Protein AF-A0A4Q9PYK4-F1 (afdb_monomer_lite)

pLDDT: mean 83.62, std 10.64, range [53.44, 95.75]

Secondary structure (DSSP, 8-state):
--GGGGGS-HHHHHHHHHHHHHHHHHHHTT--HHHHHHHHHHT-TTTTSSTTS--HHHHHHHTT-

Radius of gyration: 18.35 Å; chains: 1; bounding box: 38×32×43 Å

Structure (mmCIF, N/CA/C/O backbone):
data_AF-A0A4Q9PYK4-F1
#
_entry.id   AF-A0A4Q9PYK4-F1
#
loop_
_atom_site.group_PDB
_atom_site.id
_atom_site.type_symbol
_atom_site.label_atom_id
_atom_site.label_alt_id
_atom_site.label_comp_id
_atom_site.label_asym_id
_atom_site.label_entity_id
_atom_site.label_seq_id
_atom_site.pdbx_PDB_ins_code
_atom_site.Cartn_x
_atom_site.Cartn_y
_atom_site.Cartn_z
_atom_site.occupancy
_atom_site.B_iso_or_equiv
_atom_site.auth_seq_id
_atom_site.auth_comp_id
_atom_site.auth_asym_id
_atom_site.auth_atom_id
_atom_site.pdbx_PDB_model_num
ATOM 1 N N . MET A 1 1 ? -3.518 -19.942 -14.567 1.00 67.31 1 MET A N 1
ATOM 2 C CA . MET A 1 1 ? -2.329 -19.442 -13.840 1.00 67.31 1 MET A CA 1
ATOM 3 C C . MET A 1 1 ? -1.085 -19.611 -14.707 1.00 67.31 1 MET A C 1
ATOM 5 O O . MET A 1 1 ? -0.837 -20.735 -15.136 1.00 67.31 1 MET A O 1
ATOM 9 N N . PRO A 1 2 ? -0.321 -18.541 -14.989 1.00 80.50 2 PRO A N 1
ATOM 10 C CA . PRO A 1 2 ? 0.993 -18.620 -15.635 1.00 80.50 2 PRO A CA 1
ATOM 11 C C . PRO A 1 2 ? 1.913 -19.644 -14.953 1.00 80.50 2 PRO A C 1
ATOM 13 O O . PRO A 1 2 ? 1.884 -19.768 -13.728 1.00 80.50 2 PRO A O 1
ATOM 16 N N . LYS A 1 3 ? 2.769 -20.354 -15.711 1.00 84.62 3 LYS A N 1
ATOM 17 C CA . LYS A 1 3 ? 3.675 -21.379 -15.143 1.00 84.62 3 LYS A CA 1
ATOM 18 C C . LYS A 1 3 ? 4.566 -20.823 -14.022 1.00 84.62 3 LYS A C 1
ATOM 20 O O . LYS A 1 3 ? 4.817 -21.547 -13.065 1.00 84.62 3 LYS A O 1
ATOM 25 N N . ALA A 1 4 ? 4.980 -19.559 -14.132 1.00 80.44 4 ALA A N 1
ATOM 26 C CA . ALA A 1 4 ? 5.805 -18.855 -13.148 1.00 80.44 4 ALA A CA 1
ATOM 27 C C . ALA A 1 4 ? 5.104 -18.626 -11.796 1.00 80.44 4 ALA A C 1
ATOM 29 O O . ALA A 1 4 ? 5.772 -18.512 -10.778 1.00 80.44 4 ALA A O 1
ATOM 30 N N . LEU A 1 5 ? 3.766 -18.604 -11.766 1.00 78.94 5 LEU A N 1
ATOM 31 C CA . LEU A 1 5 ? 2.991 -18.401 -10.538 1.00 78.94 5 LEU A CA 1
ATOM 32 C C . LEU A 1 5 ? 2.618 -19.715 -9.838 1.00 78.94 5 LEU A C 1
ATOM 34 O O . LEU A 1 5 ? 1.958 -19.678 -8.809 1.00 78.94 5 LEU A O 1
ATOM 38 N N . ARG A 1 6 ? 3.048 -20.882 -10.347 1.00 85.62 6 ARG A N 1
ATOM 39 C CA . ARG A 1 6 ? 2.762 -22.178 -9.699 1.00 85.62 6 ARG A CA 1
ATOM 40 C C . ARG A 1 6 ? 3.468 -22.370 -8.357 1.00 85.62 6 ARG A C 1
ATOM 42 O O . ARG A 1 6 ? 2.977 -23.137 -7.541 1.00 85.62 6 ARG A O 1
ATOM 49 N N . SER A 1 7 ? 4.593 -21.692 -8.134 1.00 88.88 7 SER A N 1
ATOM 50 C CA . SER A 1 7 ? 5.316 -21.701 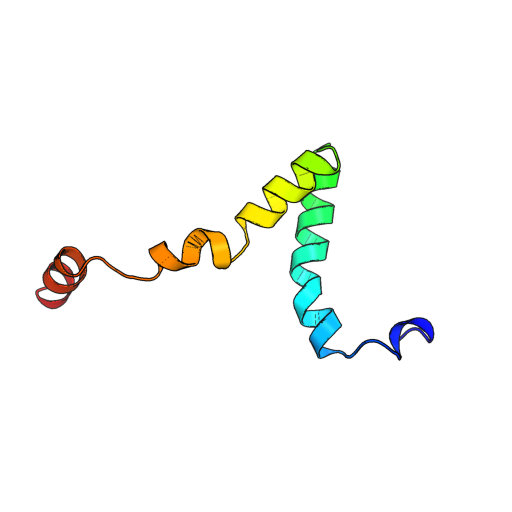-6.855 1.00 88.88 7 SER A CA 1
ATOM 51 C C . SER A 1 7 ? 4.711 -20.755 -5.815 1.00 88.88 7 SER A C 1
ATOM 53 O O . SER A 1 7 ? 5.101 -20.797 -4.651 1.00 88.88 7 SER A O 1
ATOM 55 N N . VAL A 1 8 ? 3.769 -19.898 -6.218 1.00 84.25 8 VAL A N 1
ATOM 56 C CA . VAL A 1 8 ? 3.144 -18.901 -5.353 1.00 84.25 8 VAL A CA 1
ATOM 57 C C . VAL A 1 8 ? 1.726 -19.356 -5.037 1.00 84.25 8 VAL A C 1
ATOM 59 O O . VAL A 1 8 ? 0.916 -19.567 -5.938 1.00 84.25 8 VAL A O 1
ATOM 62 N N . SER A 1 9 ? 1.400 -19.509 -3.753 1.00 90.06 9 SER A N 1
ATOM 63 C CA . SER A 1 9 ? 0.040 -19.883 -3.369 1.00 90.06 9 SER A CA 1
ATOM 64 C C . SER A 1 9 ? -0.955 -18.774 -3.727 1.00 90.06 9 SER A C 1
ATOM 66 O O . SER A 1 9 ? -0.642 -17.581 -3.683 1.00 90.06 9 SER A O 1
ATOM 68 N N . VAL A 1 10 ? -2.190 -19.165 -4.052 1.00 85.81 10 VAL A N 1
ATOM 69 C CA . VAL A 1 10 ? -3.282 -18.217 -4.340 1.00 85.81 10 VAL A CA 1
ATOM 70 C C . VAL A 1 10 ? -3.527 -17.280 -3.153 1.00 85.81 10 VAL A C 1
ATOM 72 O O . VAL A 1 10 ? -3.816 -16.101 -3.343 1.00 85.81 10 VAL A O 1
ATOM 75 N N . GLU A 1 11 ? -3.355 -17.775 -1.929 1.00 87.56 11 GLU A N 1
ATOM 76 C CA . GLU A 1 11 ? -3.430 -16.970 -0.707 1.00 87.56 11 GLU A CA 1
ATOM 77 C C . GLU A 1 11 ? -2.377 -15.864 -0.680 1.00 87.56 11 GLU A C 1
ATOM 79 O O . GLU A 1 11 ? -2.691 -14.729 -0.323 1.00 87.56 11 GLU A O 1
ATOM 84 N N . LEU A 1 12 ? -1.141 -16.165 -1.096 1.00 86.00 12 LEU A N 1
ATOM 85 C CA . LEU A 1 12 ? -0.088 -15.162 -1.182 1.00 86.00 12 LEU A CA 1
ATOM 86 C C . LEU A 1 12 ? -0.449 -14.105 -2.232 1.00 86.00 12 LEU A C 1
ATOM 88 O O . LEU A 1 12 ? -0.349 -12.916 -1.952 1.00 86.00 12 LEU A O 1
ATOM 92 N N . ILE A 1 13 ? -0.936 -14.519 -3.405 1.00 85.19 13 ILE A N 1
ATOM 93 C CA . ILE A 1 13 ? -1.356 -13.591 -4.466 1.00 85.19 13 ILE A CA 1
ATOM 94 C C . ILE A 1 13 ? -2.435 -12.639 -3.942 1.00 85.19 13 ILE A C 1
ATOM 96 O O . ILE A 1 13 ? -2.253 -11.426 -4.003 1.00 85.19 13 ILE A O 1
ATOM 100 N N . ARG A 1 14 ? -3.498 -13.171 -3.327 1.00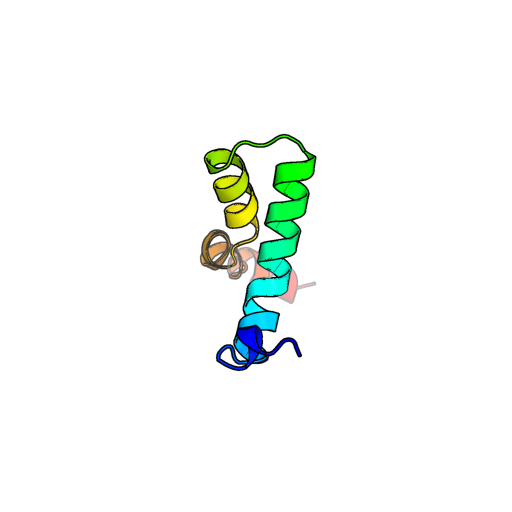 86.19 14 ARG A N 1
ATOM 101 C CA . ARG A 1 14 ? -4.588 -12.368 -2.742 1.00 86.19 14 ARG A CA 1
ATOM 102 C C . ARG A 1 14 ? -4.102 -11.430 -1.639 1.00 86.19 14 ARG A C 1
ATOM 104 O O . ARG A 1 14 ? -4.535 -10.286 -1.557 1.00 86.19 14 ARG A O 1
ATOM 111 N N . LYS A 1 15 ? -3.169 -11.887 -0.799 1.00 83.12 15 LYS A N 1
ATOM 112 C CA . LYS A 1 15 ? -2.592 -11.071 0.279 1.00 83.12 15 LYS A CA 1
ATOM 113 C C . LYS A 1 15 ? -1.847 -9.844 -0.254 1.00 83.12 15 LYS A C 1
ATOM 115 O O . LYS A 1 15 ? -1.831 -8.810 0.412 1.00 83.12 15 LYS A O 1
ATOM 120 N N . TRP A 1 16 ? -1.218 -9.959 -1.420 1.00 87.56 16 TRP A N 1
ATOM 121 C CA . TRP A 1 16 ? -0.401 -8.896 -2.008 1.00 87.56 16 TRP A CA 1
ATOM 122 C C . TRP A 1 16 ? -1.106 -8.107 -3.115 1.00 87.56 16 TRP A C 1
ATOM 124 O O . TRP A 1 16 ? -0.657 -7.006 -3.424 1.00 87.56 16 TRP A O 1
ATOM 134 N N . GLU A 1 17 ? -2.221 -8.604 -3.652 1.00 88.19 17 GLU A N 1
ATOM 135 C CA . GLU A 1 17 ? -3.004 -7.975 -4.723 1.00 88.19 17 GLU A CA 1
ATOM 136 C C . GLU A 1 17 ? -3.359 -6.518 -4.408 1.00 88.19 17 GLU A C 1
ATOM 138 O O . GLU A 1 17 ? -3.000 -5.611 -5.158 1.00 88.19 17 GLU A O 1
ATOM 143 N N . HIS A 1 18 ? -3.979 -6.260 -3.253 1.00 85.75 18 HIS A N 1
ATOM 144 C CA . HIS A 1 18 ? -4.324 -4.893 -2.856 1.00 85.75 18 HIS A CA 1
ATOM 145 C C . HIS A 1 18 ? -3.096 -3.996 -2.696 1.00 85.75 18 HIS A C 1
ATOM 147 O O . HIS A 1 18 ? -3.159 -2.808 -2.999 1.00 85.75 18 HIS A O 1
ATOM 153 N N . ARG A 1 19 ? -1.961 -4.548 -2.251 1.00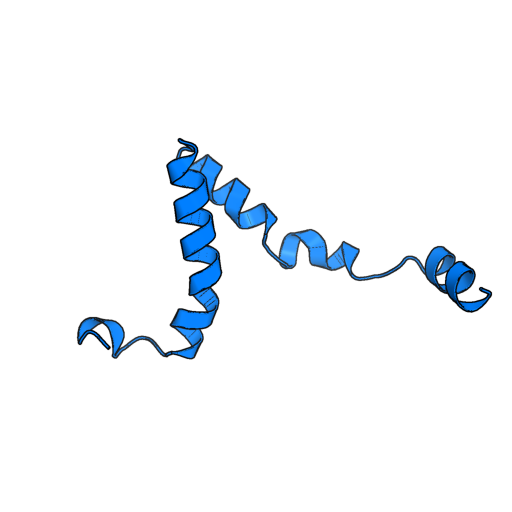 88.69 19 ARG A N 1
ATOM 154 C CA . ARG A 1 19 ? -0.721 -3.776 -2.124 1.00 88.69 19 ARG A CA 1
ATOM 155 C C . ARG A 1 19 ? -0.156 -3.410 -3.497 1.00 88.69 19 ARG A C 1
ATOM 157 O O . ARG A 1 19 ? 0.327 -2.295 -3.656 1.00 88.69 19 ARG A O 1
ATOM 164 N N . ALA A 1 20 ? -0.239 -4.316 -4.471 1.00 91.81 20 ALA A N 1
ATOM 165 C CA . ALA A 1 20 ? 0.193 -4.064 -5.843 1.00 91.81 20 ALA A CA 1
ATOM 166 C C . ALA A 1 20 ? -0.628 -2.940 -6.493 1.00 91.81 20 ALA A C 1
ATOM 168 O O . ALA A 1 20 ? -0.037 -2.015 -7.042 1.00 91.81 20 ALA A O 1
ATOM 169 N N . TRP A 1 21 ? -1.956 -2.951 -6.334 1.00 92.12 21 TRP A N 1
ATOM 170 C CA . TRP A 1 21 ? -2.817 -1.856 -6.798 1.00 92.12 21 TRP A CA 1
ATOM 171 C C . TRP A 1 21 ? -2.427 -0.505 -6.195 1.00 92.12 21 TRP A C 1
ATOM 173 O O . TRP A 1 21 ? -2.282 0.467 -6.923 1.00 92.12 21 TRP A O 1
ATOM 183 N N . ARG A 1 22 ? -2.136 -0.449 -4.889 1.00 92.94 22 ARG A N 1
ATOM 184 C CA . ARG A 1 22 ? -1.678 0.797 -4.248 1.00 92.94 22 ARG A CA 1
ATOM 185 C C . ARG A 1 22 ? -0.326 1.291 -4.759 1.00 92.94 22 ARG A C 1
ATOM 187 O O . ARG A 1 22 ? -0.102 2.496 -4.787 1.00 92.94 22 ARG A O 1
ATOM 194 N N . PHE A 1 23 ? 0.570 0.386 -5.150 1.00 93.44 23 PHE A N 1
ATOM 195 C CA . PHE A 1 23 ? 1.815 0.777 -5.811 1.00 93.44 23 PHE A CA 1
ATOM 196 C C . PHE A 1 23 ? 1.559 1.331 -7.211 1.00 93.44 23 PHE A C 1
ATOM 198 O O . PHE A 1 23 ? 2.170 2.333 -7.567 1.00 93.44 23 PHE A O 1
ATOM 205 N N . ILE A 1 24 ? 0.657 0.715 -7.981 1.00 94.75 24 ILE A N 1
ATOM 206 C CA . ILE A 1 24 ? 0.255 1.225 -9.297 1.00 94.75 24 ILE A CA 1
ATOM 207 C C . ILE A 1 24 ? -0.312 2.640 -9.148 1.00 94.75 24 ILE A C 1
ATOM 209 O O . ILE A 1 24 ? 0.220 3.546 -9.780 1.00 94.75 24 ILE A O 1
ATOM 213 N N . ASP A 1 25 ? -1.282 2.847 -8.251 1.00 94.56 25 ASP A N 1
ATOM 214 C CA 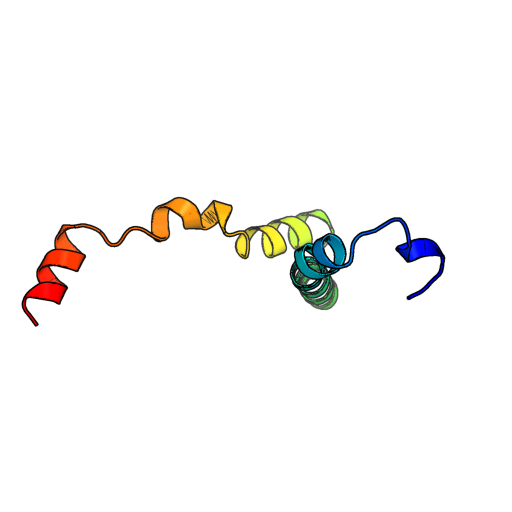. ASP A 1 25 ? -1.868 4.166 -7.966 1.00 94.56 25 ASP A CA 1
ATOM 215 C C . ASP A 1 25 ? -0.772 5.200 -7.638 1.00 94.56 25 ASP A C 1
ATOM 217 O O . ASP A 1 25 ? -0.688 6.262 -8.252 1.00 94.56 25 ASP A O 1
ATOM 221 N N . ALA A 1 26 ? 0.140 4.862 -6.720 1.00 95.38 26 ALA A N 1
ATOM 222 C CA . ALA A 1 26 ? 1.233 5.747 -6.323 1.00 95.38 26 ALA A CA 1
ATOM 223 C C . ALA A 1 26 ? 2.165 6.116 -7.489 1.00 95.38 26 ALA A C 1
ATOM 225 O O . ALA A 1 26 ? 2.558 7.274 -7.621 1.00 95.38 26 ALA A O 1
ATOM 226 N N . TYR A 1 27 ? 2.503 5.158 -8.353 1.00 95.56 27 TYR A N 1
ATOM 227 C CA . TYR A 1 27 ? 3.314 5.444 -9.534 1.00 95.56 27 TYR A CA 1
ATOM 228 C C . TYR A 1 27 ? 2.549 6.253 -10.584 1.00 95.56 27 TYR A C 1
ATOM 230 O O . TYR A 1 27 ? 3.148 7.118 -11.219 1.00 95.56 27 TYR A O 1
ATOM 238 N N . THR A 1 28 ? 1.240 6.032 -10.750 1.00 95.75 28 THR A N 1
ATOM 239 C CA . THR A 1 28 ? 0.413 6.843 -11.663 1.00 95.75 28 THR A CA 1
ATOM 240 C C . THR A 1 28 ? 0.313 8.302 -11.232 1.00 95.75 28 THR A C 1
ATOM 242 O O . THR A 1 28 ? 0.188 9.181 -12.078 1.00 95.75 28 THR A O 1
ATOM 245 N N . GLU A 1 29 ? 0.448 8.579 -9.938 1.00 94.38 29 GLU A N 1
ATOM 246 C CA . GLU A 1 29 ? 0.531 9.940 -9.401 1.00 94.38 29 GLU A CA 1
ATOM 247 C C . GLU A 1 29 ? 1.925 10.578 -9.555 1.00 94.38 29 GLU A C 1
ATOM 249 O O . GLU A 1 29 ? 2.133 11.719 -9.147 1.00 94.38 29 GLU A O 1
ATOM 254 N N . GLY A 1 30 ? 2.891 9.858 -10.135 1.00 95.38 30 GLY A N 1
ATOM 255 C CA . GLY A 1 30 ? 4.251 10.345 -10.357 1.00 95.38 30 GLY A CA 1
ATOM 256 C C . GLY A 1 30 ? 5.179 10.216 -9.147 1.00 95.38 30 GLY A C 1
ATOM 257 O O . GLY A 1 30 ? 6.261 10.802 -9.155 1.00 95.38 30 GLY A O 1
ATOM 258 N N . LEU A 1 31 ? 4.797 9.455 -8.114 1.00 95.19 31 LEU A N 1
ATOM 259 C CA . LEU A 1 31 ? 5.636 9.274 -6.928 1.00 95.19 31 LEU A CA 1
ATOM 260 C C . LEU A 1 31 ? 6.872 8.423 -7.232 1.00 95.19 31 LEU A C 1
ATOM 262 O O . LEU A 1 31 ? 6.804 7.378 -7.886 1.00 95.19 31 LEU A O 1
ATOM 266 N N . GLY A 1 32 ? 8.012 8.828 -6.669 1.00 93.62 32 GLY A N 1
ATOM 267 C CA . GLY A 1 32 ? 9.225 8.016 -6.701 1.00 93.62 32 GLY A CA 1
ATOM 268 C C . GLY A 1 32 ? 9.092 6.758 -5.835 1.00 93.62 32 GLY A C 1
ATOM 269 O O . GLY A 1 32 ? 8.252 6.679 -4.942 1.00 93.62 32 GLY A O 1
ATOM 270 N N . ALA A 1 33 ? 9.973 5.769 -6.022 1.00 91.81 33 ALA A N 1
ATOM 271 C CA . ALA A 1 33 ? 9.897 4.485 -5.306 1.00 91.81 33 ALA A CA 1
ATOM 272 C C . ALA A 1 33 ? 9.807 4.624 -3.769 1.00 91.81 33 ALA A C 1
ATOM 274 O O . ALA A 1 33 ? 9.033 3.921 -3.117 1.00 91.81 33 ALA A O 1
ATOM 275 N N . ARG A 1 34 ? 10.562 5.565 -3.184 1.00 94.06 34 ARG A N 1
ATOM 276 C CA . ARG A 1 34 ? 10.563 5.814 -1.732 1.00 94.06 34 ARG A CA 1
ATOM 277 C C . ARG A 1 34 ? 9.258 6.448 -1.241 1.00 94.06 34 ARG A C 1
ATOM 279 O O . ARG A 1 34 ? 8.818 6.167 -0.130 1.00 94.06 34 ARG A O 1
ATOM 286 N N . GLU A 1 35 ? 8.655 7.310 -2.048 1.00 94.00 35 GLU A N 1
ATOM 287 C CA . GLU A 1 35 ? 7.403 8.002 -1.727 1.00 94.00 35 GLU A CA 1
ATOM 288 C C . GLU A 1 35 ? 6.209 7.072 -1.924 1.00 94.00 35 GLU A C 1
ATOM 290 O O . GLU A 1 35 ? 5.358 6.973 -1.042 1.00 94.00 35 GLU A O 1
ATOM 295 N N . ALA A 1 36 ? 6.215 6.295 -3.008 1.00 94.31 36 ALA A N 1
ATOM 296 C CA . ALA A 1 36 ? 5.247 5.238 -3.257 1.00 94.31 36 ALA A CA 1
ATOM 297 C C . ALA A 1 36 ? 5.220 4.223 -2.107 1.00 94.31 36 ALA A C 1
ATOM 299 O O . ALA A 1 36 ? 4.149 3.868 -1.619 1.00 94.31 36 ALA A O 1
ATOM 300 N N . GLN A 1 37 ? 6.389 3.816 -1.594 1.00 92.31 37 GLN A N 1
ATOM 301 C CA . GLN A 1 37 ? 6.454 2.943 -0.423 1.00 92.31 37 GLN A CA 1
ATOM 302 C C . GLN A 1 37 ? 5.776 3.570 0.804 1.00 92.31 37 GLN A C 1
ATOM 304 O O . GLN A 1 37 ? 4.968 2.899 1.447 1.00 92.31 37 GLN A O 1
ATOM 309 N N . LYS A 1 38 ? 6.067 4.840 1.118 1.00 91.06 38 LYS A N 1
ATOM 310 C CA . LYS A 1 38 ? 5.437 5.544 2.249 1.00 91.06 38 LYS A CA 1
ATOM 311 C C . LYS A 1 38 ? 3.918 5.619 2.092 1.00 91.06 38 LYS A C 1
ATOM 313 O O . LYS A 1 38 ? 3.200 5.330 3.047 1.00 91.06 38 LYS A O 1
ATOM 318 N N . LYS A 1 39 ? 3.436 5.938 0.888 1.00 90.19 39 LYS A N 1
ATOM 319 C CA . LYS A 1 39 ? 2.004 6.005 0.578 1.00 90.19 39 LYS A CA 1
ATOM 320 C C . LYS A 1 39 ? 1.322 4.646 0.726 1.00 90.19 39 LYS A C 1
ATOM 322 O O . LYS A 1 39 ? 0.264 4.537 1.329 1.00 90.19 39 LYS A O 1
ATOM 327 N N . VAL A 1 40 ? 1.949 3.571 0.257 1.00 89.44 40 VAL A N 1
ATOM 328 C CA . VAL A 1 40 ? 1.426 2.208 0.441 1.00 89.44 40 VAL A CA 1
ATOM 329 C C . VAL A 1 40 ? 1.418 1.802 1.922 1.00 89.44 40 VAL A C 1
ATOM 331 O O . VAL A 1 40 ? 0.497 1.118 2.372 1.00 89.44 40 VAL A O 1
ATOM 334 N N . GLU A 1 41 ? 2.417 2.225 2.700 1.00 88.12 41 GLU A N 1
ATOM 335 C CA . GLU A 1 41 ? 2.492 1.978 4.146 1.00 88.12 41 GLU A CA 1
ATOM 336 C C . GLU A 1 41 ? 1.394 2.691 4.948 1.00 88.12 41 GLU A C 1
ATOM 338 O O . GLU A 1 41 ? 1.039 2.211 6.026 1.00 88.12 41 GLU A O 1
ATOM 343 N N . GLU A 1 42 ? 0.804 3.774 4.438 1.00 85.31 42 GLU A N 1
ATOM 344 C CA . GLU A 1 42 ? -0.376 4.401 5.053 1.00 85.31 42 GLU A CA 1
ATOM 345 C C . GLU A 1 42 ? -1.552 3.432 5.113 1.00 85.31 42 GLU A C 1
ATOM 347 O O . GLU A 1 42 ? -2.207 3.331 6.141 1.00 85.31 42 GLU A O 1
ATOM 352 N N . PHE A 1 43 ? -1.752 2.605 4.091 1.00 80.81 43 PHE A N 1
ATOM 353 C CA . PHE A 1 43 ? -2.818 1.599 4.079 1.00 80.81 43 PHE A CA 1
ATOM 354 C C . PHE A 1 43 ? -2.492 0.354 4.919 1.00 80.81 43 PHE A C 1
ATOM 356 O O . PHE A 1 43 ? -3.282 -0.592 4.987 1.00 80.81 43 PHE A O 1
ATOM 363 N N . SER A 1 44 ? -1.330 0.321 5.576 1.00 76.75 44 SER A N 1
ATOM 364 C CA . SER A 1 44 ? -0.950 -0.783 6.445 1.00 76.75 44 SER A CA 1
ATOM 365 C C . SER A 1 44 ? -1.774 -0.777 7.728 1.00 76.75 44 SER A C 1
ATOM 367 O O . SER A 1 44 ? -1.736 0.155 8.533 1.00 76.75 44 SER A O 1
ATOM 369 N N . SER A 1 45 ? -2.420 -1.907 8.006 1.00 68.94 45 SER A N 1
ATOM 370 C CA . SER A 1 45 ? -3.111 -2.151 9.276 1.00 68.94 45 SER A CA 1
ATOM 371 C C . SER A 1 45 ? -2.199 -2.028 10.503 1.00 68.94 45 SER A C 1
ATOM 373 O O . SER A 1 45 ? -2.694 -1.805 11.607 1.00 68.94 45 SER A O 1
ATOM 375 N N . ARG A 1 46 ? -0.871 -2.135 10.331 1.00 69.69 46 ARG A N 1
ATOM 376 C CA . ARG A 1 46 ? 0.107 -1.938 11.413 1.00 69.69 46 ARG A CA 1
ATOM 377 C C . ARG A 1 46 ? 0.160 -0.490 11.893 1.00 69.69 46 ARG A C 1
ATOM 379 O O . ARG A 1 46 ? 0.338 -0.287 13.088 1.00 69.69 46 ARG A O 1
ATOM 386 N N . ARG A 1 47 ? -0.028 0.490 11.001 1.00 66.31 47 ARG A N 1
ATOM 387 C CA . ARG A 1 47 ? 0.002 1.922 11.345 1.00 66.31 47 ARG A CA 1
ATOM 388 C C . ARG A 1 47 ? -1.201 2.324 12.200 1.00 66.31 47 ARG A C 1
ATOM 390 O O . ARG A 1 47 ? -1.077 3.147 13.098 1.00 66.31 47 ARG A O 1
ATOM 397 N N . TYR A 1 48 ? -2.340 1.669 11.984 1.00 62.41 48 TYR A N 1
ATOM 398 C CA . TYR A 1 48 ? -3.583 1.922 12.716 1.00 62.41 48 TYR A CA 1
ATOM 399 C C . TYR A 1 48 ? -3.919 0.856 13.764 1.00 62.41 48 TYR A C 1
ATOM 401 O O . TYR A 1 48 ? -5.041 0.815 14.258 1.00 62.41 48 TYR A O 1
ATOM 409 N N . LYS A 1 49 ? -2.965 -0.008 14.139 1.00 58.66 49 LYS A N 1
ATOM 410 C CA . LYS A 1 49 ? -3.215 -1.098 15.095 1.00 58.66 49 LYS A CA 1
ATOM 411 C C . LYS A 1 49 ? -3.678 -0.581 16.468 1.00 58.66 49 LYS A C 1
ATOM 413 O O . LYS A 1 49 ? -4.503 -1.236 17.094 1.00 58.66 49 LYS A O 1
ATOM 418 N N . SER A 1 50 ? -3.202 0.589 16.903 1.00 60.56 50 SER A N 1
ATOM 419 C CA . SER A 1 50 ? -3.660 1.277 18.122 1.00 60.56 50 SER A CA 1
ATOM 420 C C . SER A 1 50 ? -5.020 1.970 17.958 1.00 60.56 50 SER A C 1
ATOM 422 O O . SER A 1 50 ? -5.818 1.957 18.886 1.00 60.56 50 SER A O 1
ATOM 424 N N . HIS A 1 51 ? -5.324 2.501 16.770 1.00 60.75 51 HIS A N 1
ATOM 425 C CA . HIS A 1 51 ? -6.567 3.227 16.461 1.00 60.75 51 HIS A CA 1
ATOM 426 C C . HIS A 1 51 ? -7.808 2.327 16.325 1.00 60.75 51 HIS A C 1
ATOM 428 O O . HIS A 1 51 ? -8.908 2.815 16.100 1.00 60.75 51 HIS A O 1
ATOM 434 N N . ARG A 1 52 ? -7.646 1.004 16.451 1.00 62.41 52 ARG A N 1
ATOM 435 C CA . ARG A 1 52 ? -8.760 0.040 16.493 1.00 62.41 52 ARG A CA 1
ATOM 436 C C . ARG A 1 52 ? -9.410 -0.073 17.868 1.00 62.41 52 ARG A C 1
ATOM 438 O O . ARG A 1 52 ? -10.409 -0.774 17.998 1.00 62.41 52 ARG A O 1
ATOM 445 N N . ARG A 1 53 ? -8.828 0.551 18.894 1.00 69.94 53 ARG A N 1
ATOM 446 C CA . ARG A 1 53 ? -9.399 0.570 20.237 1.00 69.94 53 ARG A CA 1
ATOM 447 C C . ARG A 1 53 ? -10.141 1.888 20.407 1.00 69.94 53 ARG A C 1
ATOM 449 O O . ARG A 1 53 ? -9.521 2.948 20.404 1.00 69.94 53 ARG A O 1
ATOM 456 N N . VAL A 1 54 ? -11.463 1.807 20.513 1.00 71.56 54 VAL A N 1
ATOM 457 C CA . VAL A 1 54 ? -12.280 2.944 20.941 1.00 71.56 54 VAL A CA 1
ATOM 458 C C . VAL A 1 54 ? -11.840 3.286 22.370 1.00 71.56 54 VAL A C 1
ATOM 460 O O . VAL A 1 54 ? -11.748 2.368 23.191 1.00 71.56 54 VAL A O 1
ATOM 463 N N . PRO A 1 55 ? -11.494 4.549 22.677 1.00 84.31 55 PRO A N 1
ATOM 464 C CA . PRO A 1 55 ? -11.211 4.955 24.048 1.00 84.31 55 PRO A CA 1
ATOM 465 C C . PRO A 1 55 ? -12.381 4.573 24.957 1.00 84.31 55 PRO A C 1
ATOM 467 O O . PRO A 1 55 ? -13.529 4.797 24.584 1.00 84.31 55 PRO A O 1
ATOM 470 N N . GLU A 1 56 ? -12.108 4.024 26.142 1.00 83.31 56 GLU A N 1
ATOM 471 C CA . GLU A 1 56 ? -13.161 3.534 27.052 1.00 83.31 56 GLU A CA 1
ATOM 472 C C . GLU A 1 56 ? -14.192 4.619 27.385 1.00 83.31 56 GLU A C 1
ATOM 474 O O . GLU A 1 56 ? -15.382 4.339 27.429 1.00 83.31 56 GLU A O 1
ATOM 479 N N . GLN A 1 57 ? -13.755 5.878 27.485 1.00 84.44 57 GLN A N 1
ATOM 480 C CA . GLN A 1 57 ? -14.638 7.034 27.669 1.00 84.44 57 GLN A CA 1
ATOM 481 C C . GLN A 1 57 ? -15.638 7.218 26.516 1.00 84.44 57 GLN A C 1
ATOM 483 O O . GLN A 1 57 ? -16.801 7.529 26.751 1.00 84.44 57 GLN A O 1
ATOM 488 N N . LEU A 1 58 ? -15.193 7.028 25.270 1.00 81.56 58 LEU A N 1
ATOM 489 C CA . LEU A 1 58 ? -16.051 7.144 24.092 1.00 81.56 58 LEU A CA 1
ATOM 490 C C . LEU A 1 58 ? -16.982 5.933 23.970 1.00 81.56 58 LEU A C 1
ATOM 492 O O . LEU A 1 58 ? -18.149 6.109 23.646 1.00 81.56 58 LEU A O 1
ATOM 496 N N . ALA A 1 59 ? -16.492 4.728 24.272 1.00 84.50 59 ALA A N 1
ATOM 497 C CA . ALA A 1 59 ? -17.325 3.527 24.309 1.00 84.50 59 ALA A CA 1
ATOM 498 C C . ALA A 1 59 ? -18.454 3.672 25.345 1.00 84.50 59 ALA A C 1
ATOM 500 O O . ALA A 1 59 ? -19.620 3.512 25.005 1.00 84.50 59 ALA A O 1
ATOM 501 N N . GLN A 1 60 ? -18.120 4.115 26.561 1.00 88.06 60 GLN A N 1
ATOM 502 C CA . GLN A 1 60 ? -19.091 4.348 27.629 1.00 88.06 60 GLN A CA 1
ATOM 503 C C . GLN A 1 60 ? -20.121 5.429 27.268 1.00 88.06 60 GLN A C 1
ATOM 505 O O . GLN A 1 60 ? -21.288 5.305 27.622 1.00 88.06 60 GLN A O 1
ATOM 510 N N . ALA A 1 61 ? -19.712 6.479 26.549 1.00 88.94 61 ALA A N 1
ATOM 511 C CA . ALA A 1 61 ? -20.635 7.500 26.055 1.00 88.94 61 ALA A CA 1
ATOM 512 C C . ALA A 1 61 ? -21.593 6.967 24.972 1.00 88.94 61 ALA A C 1
ATOM 514 O O . ALA A 1 61 ? -22.717 7.451 24.871 1.00 88.94 61 ALA A O 1
ATOM 515 N N . MET A 1 62 ? -21.161 5.986 24.172 1.00 83.06 62 MET A N 1
ATOM 516 C CA . MET A 1 62 ? -21.989 5.355 23.138 1.00 83.06 62 MET A CA 1
ATOM 517 C C . MET A 1 62 ? -22.945 4.293 23.697 1.00 83.06 62 MET A C 1
ATOM 519 O O . MET A 1 62 ? -24.018 4.130 23.136 1.00 83.06 62 MET A O 1
ATOM 523 N N . ASP A 1 63 ? -22.601 3.615 24.795 1.00 82.38 63 ASP A N 1
ATOM 524 C CA 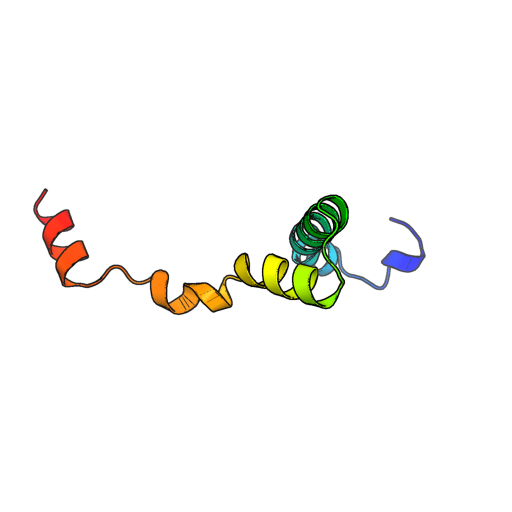. ASP A 1 63 ? -23.464 2.602 25.434 1.00 82.38 63 ASP A CA 1
ATOM 525 C C . ASP A 1 63 ? -24.705 3.200 26.136 1.00 82.38 63 ASP A C 1
ATOM 527 O O . ASP A 1 63 ? -25.634 2.475 26.487 1.00 82.38 63 ASP A O 1
ATOM 531 N N . ILE A 1 64 ? -24.710 4.516 26.380 1.00 72.62 64 ILE A N 1
ATOM 532 C CA . ILE A 1 64 ? -25.792 5.246 27.069 1.00 72.62 64 ILE A CA 1
ATOM 533 C C . ILE A 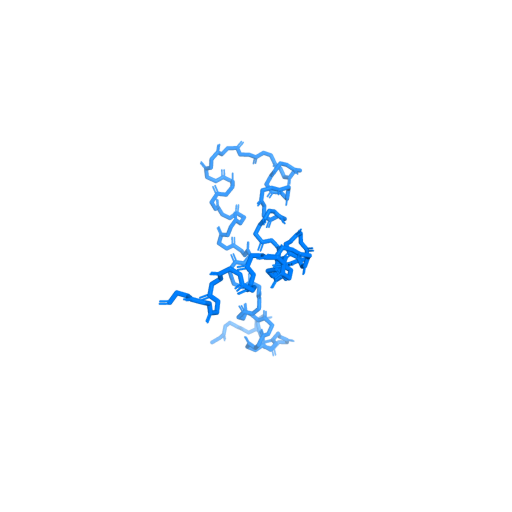1 64 ? -26.802 5.857 26.067 1.00 72.62 64 ILE A C 1
ATOM 535 O O . ILE A 1 64 ? -27.869 6.314 26.482 1.00 72.62 64 ILE A O 1
ATOM 539 N N . ALA A 1 65 ? -26.479 5.867 24.768 1.00 53.44 65 ALA A N 1
ATOM 540 C CA . ALA A 1 65 ? -27.313 6.412 23.689 1.00 53.44 65 ALA A CA 1
ATOM 541 C C . ALA A 1 65 ? -28.247 5.352 23.083 1.00 53.44 65 ALA A C 1
ATOM 543 O O . ALA A 1 65 ? -29.400 5.721 22.762 1.00 53.44 65 ALA A O 1
#

Sequence (65 aa):
MPKALRSVSVELIRKWEHRAWRFIDAYTEGLGAREAQKKVEEFSSRRYKSHRRVPEQLAQAMDIA

Foldseek 3Di:
DPPVCPVPDPVNCVVCVVLVVLLVVCVVVVHDPVRSVVSSCVPDCVVCVVVVDDPPVRVVVVVVD

Organism: NCBI:txid114155